Protein AF-A0A179SLY7-F1 (afdb_monomer_lite)

Radius of gyration: 24.87 Å; chains: 1; bounding box: 43×60×59 Å

pLDDT: mean 74.74, std 18.34, range [40.66, 96.56]

Sequence (126 aa):
MSDEPDDLSPIELPSGLLGEPARALPAFARLDGRIVVLIDAADYRVLLAARMQGTPAPRPRVRRAETRGLSTIERDGEVSDFLRERFRGRETIAALHTACVERFGRERAPSRGRIQVYRSRWMDHR

Secondary structure (DSSP, 8-state):
--PPP------PPP----SS---PPPEEEEETTEEEEE--HHHHHHHHHHHHTT--------------SPPHHHH-HHHHHHHHHHHTTT--HHHHHHHHHHHH-TTTSPPHHHHHHHHHHHHHT-

Organism: NCBI:txid427683

Structure (mmCIF, N/CA/C/O backbone):
data_AF-A0A179SLY7-F1
#
_entry.id   AF-A0A179SLY7-F1
#
loop_
_atom_site.group_PDB
_atom_site.id
_atom_site.type_symbol
_atom_site.label_atom_id
_atom_site.label_alt_id
_atom_site.label_comp_id
_atom_site.label_asym_id
_atom_site.label_entity_id
_atom_site.label_seq_id
_atom_site.pdbx_PDB_ins_code
_atom_site.Cartn_x
_atom_site.Cartn_y
_atom_site.Cartn_z
_atom_site.occupancy
_atom_site.B_iso_or_equiv
_atom_site.auth_seq_id
_atom_site.auth_comp_id
_atom_site.auth_asym_id
_atom_site.auth_atom_id
_atom_site.pdbx_PDB_model_num
ATOM 1 N N . MET A 1 1 ? 16.175 -43.846 -37.399 1.00 45.09 1 MET A N 1
ATOM 2 C CA . MET A 1 1 ? 16.356 -42.635 -36.578 1.00 45.09 1 MET A CA 1
ATOM 3 C C . MET A 1 1 ? 16.543 -41.510 -37.566 1.00 45.09 1 MET A C 1
ATOM 5 O O . MET A 1 1 ? 17.598 -41.444 -38.179 1.00 45.09 1 MET A O 1
ATOM 9 N N . SER A 1 2 ? 15.475 -40.766 -37.828 1.00 51.84 2 SER A N 1
ATOM 10 C CA . SER A 1 2 ? 15.493 -39.622 -38.733 1.00 51.84 2 SER A CA 1
ATOM 11 C C . SER A 1 2 ? 15.182 -38.401 -37.883 1.00 51.84 2 SER A C 1
ATOM 13 O O . SER A 1 2 ? 14.105 -38.337 -37.298 1.00 51.84 2 SER A O 1
ATOM 15 N N . ASP A 1 3 ? 16.169 -37.520 -37.760 1.00 52.25 3 ASP A N 1
ATOM 16 C CA . ASP A 1 3 ? 16.046 -36.173 -37.207 1.00 52.25 3 ASP A CA 1
ATOM 17 C C . ASP A 1 3 ? 15.163 -35.343 -38.152 1.00 52.25 3 ASP A C 1
ATOM 19 O O . ASP A 1 3 ? 15.500 -35.157 -39.324 1.00 52.25 3 ASP A O 1
ATOM 23 N N . GLU A 1 4 ? 14.012 -34.889 -37.655 1.00 61.00 4 GLU A N 1
ATOM 24 C CA . GLU A 1 4 ? 13.197 -33.851 -38.291 1.00 61.00 4 GLU A CA 1
ATOM 25 C C . GLU A 1 4 ? 13.766 -32.470 -37.919 1.00 61.00 4 GLU A C 1
ATOM 27 O O . GLU A 1 4 ? 14.124 -32.259 -36.759 1.00 61.00 4 GLU A O 1
ATOM 32 N N . PRO A 1 5 ? 13.870 -31.524 -38.868 1.00 58.00 5 PRO A N 1
ATOM 33 C CA . PRO A 1 5 ? 14.374 -30.189 -38.581 1.00 58.00 5 PRO A CA 1
ATOM 34 C C . PRO A 1 5 ? 13.360 -29.362 -37.779 1.00 58.00 5 PRO A C 1
ATOM 36 O O . PRO A 1 5 ? 12.183 -29.290 -38.124 1.00 58.00 5 PRO A O 1
ATOM 39 N N . ASP A 1 6 ? 13.874 -28.707 -36.737 1.00 53.56 6 ASP A N 1
ATOM 40 C CA . ASP A 1 6 ? 13.236 -27.659 -35.938 1.00 53.56 6 ASP A CA 1
ATOM 41 C C . ASP A 1 6 ? 12.601 -26.589 -36.847 1.00 53.56 6 ASP A C 1
ATOM 43 O O . ASP A 1 6 ? 13.286 -25.775 -37.476 1.00 53.56 6 ASP A O 1
ATOM 47 N N . ASP A 1 7 ? 11.274 -26.612 -36.940 1.00 52.56 7 ASP A N 1
ATOM 48 C CA . ASP A 1 7 ? 10.486 -25.637 -37.686 1.00 52.56 7 ASP A CA 1
ATOM 49 C C . ASP A 1 7 ? 10.347 -24.355 -36.849 1.00 52.56 7 ASP A C 1
ATOM 51 O O . ASP A 1 7 ? 9.445 -24.191 -36.025 1.00 52.56 7 ASP A O 1
ATOM 55 N N . LEU A 1 8 ? 11.300 -23.440 -37.030 1.00 50.78 8 LEU A N 1
ATOM 56 C CA . LEU A 1 8 ? 11.271 -22.086 -36.477 1.00 50.78 8 LEU A CA 1
ATOM 57 C C . LEU A 1 8 ? 10.380 -21.172 -37.329 1.00 50.78 8 LEU A C 1
ATOM 59 O O . LEU A 1 8 ? 10.841 -20.143 -37.830 1.00 50.78 8 LEU A O 1
ATOM 63 N N . SER A 1 9 ? 9.110 -21.521 -37.520 1.00 51.44 9 SER A N 1
ATOM 64 C CA . SER A 1 9 ? 8.186 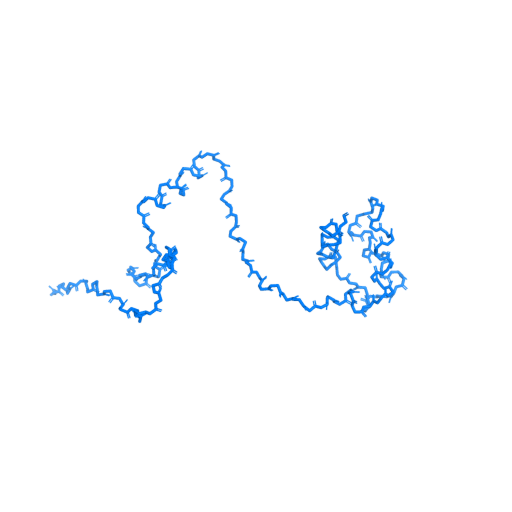-20.636 -38.231 1.00 51.44 9 SER A CA 1
ATOM 65 C C . SER A 1 9 ? 7.737 -19.479 -37.314 1.00 51.44 9 SER A C 1
ATOM 67 O O . SER A 1 9 ? 7.192 -19.711 -36.228 1.00 51.44 9 SER A O 1
ATOM 69 N N . PRO A 1 10 ? 7.947 -18.208 -37.709 1.00 50.16 10 PRO A N 1
ATOM 70 C CA . PRO A 1 10 ? 7.454 -17.051 -36.969 1.00 50.16 10 PRO A CA 1
ATOM 71 C C . PRO A 1 10 ? 5.920 -17.020 -36.955 1.00 50.16 10 PRO A C 1
ATOM 73 O O . PRO A 1 10 ? 5.277 -17.220 -37.982 1.00 50.16 10 PRO A O 1
ATOM 76 N N . ILE A 1 11 ? 5.319 -16.716 -35.805 1.00 51.41 11 ILE A N 1
ATOM 77 C CA . ILE A 1 11 ? 3.873 -16.479 -35.709 1.00 51.41 11 ILE A CA 1
ATOM 78 C C . ILE A 1 11 ? 3.583 -15.090 -36.294 1.00 51.41 11 ILE A C 1
ATOM 80 O O . ILE A 1 11 ? 3.972 -14.080 -35.704 1.00 51.41 11 ILE A O 1
ATOM 84 N N . GLU A 1 12 ? 2.900 -15.025 -37.439 1.00 45.62 12 GLU A N 1
ATOM 85 C CA . GLU A 1 12 ? 2.437 -13.757 -38.011 1.00 45.62 12 GLU A CA 1
ATOM 86 C C . GLU A 1 12 ? 1.335 -13.142 -37.133 1.00 45.62 12 GLU A C 1
ATOM 88 O O . GLU A 1 12 ? 0.256 -13.708 -36.947 1.00 45.62 12 GLU A O 1
ATOM 93 N N . LEU A 1 13 ? 1.615 -11.965 -36.571 1.00 54.47 13 LEU A N 1
ATOM 94 C CA . LEU A 1 13 ? 0.639 -11.144 -35.857 1.00 54.47 13 LEU A CA 1
ATOM 95 C C . LEU A 1 13 ? -0.007 -10.136 -36.824 1.00 54.47 13 LEU A C 1
ATOM 97 O O . LEU A 1 13 ? 0.667 -9.639 -37.731 1.00 54.47 13 LEU A O 1
ATOM 101 N N . PRO A 1 14 ? -1.296 -9.793 -36.637 1.00 42.34 14 PRO A N 1
ATOM 102 C CA . PRO A 1 14 ? -2.011 -8.885 -37.525 1.00 42.34 14 PRO A CA 1
ATOM 103 C C . PRO A 1 14 ? -1.329 -7.515 -37.577 1.00 42.34 14 PRO A C 1
ATOM 105 O O . PRO A 1 14 ? -1.191 -6.810 -36.576 1.00 42.34 14 PRO A O 1
ATOM 108 N N . SER A 1 15 ? -0.906 -7.158 -38.788 1.00 47.75 15 SER A N 1
ATOM 109 C CA . SER A 1 15 ? -0.228 -5.910 -39.120 1.00 47.75 15 SER A CA 1
ATOM 110 C C . SER A 1 15 ? -1.224 -4.759 -39.125 1.00 47.75 15 SER A C 1
ATOM 112 O O . SER A 1 15 ? -1.823 -4.427 -40.143 1.00 47.75 15 SER A O 1
ATOM 114 N N . GLY A 1 16 ? -1.420 -4.146 -37.968 1.00 46.19 16 GLY A N 1
ATOM 115 C CA . GLY A 1 16 ? -2.235 -2.950 -37.862 1.00 46.19 16 GLY A CA 1
ATOM 116 C C . GLY A 1 16 ? -1.867 -2.166 -36.623 1.00 46.19 16 GLY A C 1
ATOM 117 O O . GLY A 1 16 ? -2.411 -2.457 -35.567 1.00 46.19 16 GLY A O 1
ATOM 118 N N . LEU A 1 17 ? -0.940 -1.211 -36.776 1.00 41.44 17 LEU A N 1
ATOM 119 C CA . LEU A 1 17 ? -0.874 0.103 -36.106 1.00 41.44 17 LEU A CA 1
ATOM 120 C C . LEU A 1 17 ? 0.549 0.674 -36.242 1.00 41.44 17 LEU A C 1
ATOM 122 O O . LEU A 1 17 ? 1.387 0.561 -35.351 1.00 41.44 17 LEU A O 1
ATOM 126 N N . LEU A 1 18 ? 0.817 1.281 -37.401 1.00 46.88 18 LEU A N 1
ATOM 127 C CA . LEU A 1 18 ? 1.960 2.166 -37.614 1.00 46.88 18 LEU A CA 1
ATOM 128 C C . LEU A 1 18 ? 1.665 3.522 -36.955 1.00 46.88 18 LEU A C 1
ATOM 130 O O . LEU A 1 18 ? 0.710 4.195 -37.340 1.00 46.88 18 LEU A O 1
ATOM 134 N N . GLY A 1 19 ? 2.498 3.922 -35.995 1.00 40.66 19 GLY A N 1
ATOM 135 C CA . GLY A 1 19 ? 2.504 5.259 -35.399 1.00 40.66 19 GLY A CA 1
ATOM 136 C C . GLY A 1 19 ? 3.145 5.231 -34.013 1.00 40.66 19 GLY A C 1
ATOM 137 O O . GLY A 1 19 ? 2.556 4.659 -33.104 1.00 40.66 19 GLY A O 1
ATOM 138 N N . GLU A 1 20 ? 4.319 5.861 -33.877 1.00 45.22 20 GLU A N 1
ATOM 139 C CA . GLU A 1 20 ? 5.323 5.753 -32.792 1.00 45.22 20 GLU A CA 1
ATOM 140 C C . GLU A 1 20 ? 6.270 4.546 -32.960 1.00 45.22 20 GLU A C 1
ATOM 142 O O . GLU A 1 20 ? 5.841 3.522 -33.498 1.00 45.22 20 GLU A O 1
ATOM 147 N N . PRO A 1 21 ? 7.552 4.600 -32.514 1.00 44.44 21 PRO A N 1
ATOM 148 C CA . PRO A 1 21 ? 8.337 3.391 -32.301 1.00 44.44 21 PRO A CA 1
ATOM 149 C C . PRO A 1 21 ? 7.671 2.655 -31.143 1.00 44.44 21 PRO A C 1
ATOM 151 O O . PRO A 1 21 ? 8.074 2.761 -29.982 1.00 44.44 21 PRO A O 1
ATOM 154 N N . ALA A 1 22 ? 6.575 1.971 -31.463 1.00 45.59 22 ALA A N 1
ATOM 155 C CA . ALA A 1 22 ? 5.916 1.025 -30.609 1.00 45.59 22 ALA A CA 1
ATOM 156 C C . ALA A 1 22 ? 7.037 0.115 -30.139 1.00 45.59 22 ALA A C 1
ATOM 158 O O . ALA A 1 22 ? 7.600 -0.631 -30.939 1.00 45.59 22 ALA A O 1
ATOM 159 N N . ARG A 1 23 ? 7.436 0.264 -28.868 1.00 48.44 23 ARG A N 1
ATOM 160 C CA . ARG A 1 23 ? 8.285 -0.707 -28.187 1.00 48.44 23 ARG A CA 1
ATOM 161 C C . ARG A 1 23 ? 7.661 -2.042 -28.526 1.00 48.44 23 ARG A C 1
ATOM 163 O O . ARG A 1 23 ? 6.556 -2.312 -28.047 1.00 48.44 23 ARG A O 1
ATOM 170 N N . ALA A 1 24 ? 8.309 -2.776 -29.428 1.00 54.97 24 ALA A N 1
ATOM 171 C CA . ALA A 1 24 ? 7.797 -4.037 -29.906 1.00 54.97 24 ALA A CA 1
ATOM 172 C C . ALA A 1 24 ? 7.477 -4.828 -28.646 1.00 54.97 24 ALA A C 1
ATOM 174 O O . ALA A 1 24 ? 8.304 -4.905 -27.730 1.00 54.97 24 ALA A O 1
ATOM 175 N N . LEU A 1 25 ? 6.228 -5.282 -28.533 1.00 53.78 25 LEU A N 1
ATOM 176 C CA . LEU A 1 25 ? 5.860 -6.168 -27.441 1.00 53.78 25 LEU A CA 1
ATOM 177 C C . LEU A 1 25 ? 6.931 -7.264 -27.384 1.00 53.78 25 LEU A C 1
ATOM 179 O O . LEU A 1 25 ? 7.374 -7.697 -28.451 1.00 53.78 25 LEU A O 1
ATOM 183 N N . PRO A 1 26 ? 7.390 -7.673 -26.188 1.00 61.34 26 PRO A N 1
ATOM 184 C CA . PRO A 1 26 ? 8.395 -8.720 -26.095 1.00 61.34 26 PRO A CA 1
ATOM 185 C C . PRO A 1 26 ? 7.916 -9.908 -26.927 1.00 61.34 26 PRO A C 1
ATOM 187 O O . PRO A 1 26 ? 6.824 -10.426 -26.691 1.00 61.34 26 PRO A O 1
ATOM 190 N N . ALA A 1 27 ? 8.686 -10.276 -27.948 1.00 69.62 27 ALA A N 1
ATOM 191 C CA . ALA A 1 27 ? 8.335 -11.408 -28.782 1.00 69.62 27 ALA A CA 1
ATOM 192 C C . ALA A 1 27 ? 8.540 -12.669 -27.943 1.00 69.62 27 ALA A C 1
ATOM 194 O O . ALA A 1 27 ? 9.572 -12.839 -27.293 1.00 69.62 27 ALA A O 1
ATOM 195 N N . PHE A 1 28 ? 7.536 -13.537 -27.914 1.00 77.75 28 PHE A N 1
ATOM 196 C CA . PHE A 1 28 ? 7.611 -14.806 -27.203 1.00 77.75 28 PHE A CA 1
ATOM 197 C C . PHE A 1 28 ? 7.881 -15.917 -28.214 1.00 77.75 28 PHE A C 1
ATOM 199 O O . PHE A 1 28 ? 7.235 -15.967 -29.258 1.00 77.75 28 PHE A O 1
ATOM 206 N N . ALA A 1 29 ? 8.809 -16.814 -27.896 1.00 76.25 29 ALA A N 1
ATOM 207 C CA . ALA A 1 29 ? 9.115 -17.993 -28.701 1.00 76.25 29 ALA A CA 1
ATOM 208 C C . ALA A 1 29 ? 9.063 -19.260 -27.840 1.00 76.25 29 ALA A C 1
ATOM 210 O O . ALA A 1 29 ? 8.982 -19.191 -26.609 1.00 76.25 29 ALA A O 1
ATOM 211 N N . ARG A 1 30 ? 9.087 -20.428 -28.486 1.00 80.94 30 ARG A N 1
ATOM 212 C CA . ARG A 1 30 ? 9.236 -21.721 -27.813 1.00 80.94 30 ARG A CA 1
ATOM 213 C C . ARG A 1 30 ? 10.626 -22.277 -28.087 1.00 80.94 30 ARG A C 1
ATOM 215 O O . ARG A 1 30 ? 11.042 -22.316 -29.234 1.00 80.94 30 ARG A O 1
ATOM 222 N N . LEU A 1 31 ? 11.309 -22.707 -27.033 1.00 79.88 31 LEU A N 1
ATOM 223 C CA . LEU A 1 31 ? 12.588 -23.411 -27.101 1.00 79.88 31 LEU A CA 1
ATOM 224 C C . LEU A 1 31 ? 12.499 -24.611 -26.156 1.00 79.88 31 LEU A C 1
ATOM 226 O O . LEU A 1 31 ? 12.206 -24.421 -24.972 1.00 79.88 31 LEU A O 1
ATOM 230 N N . ASP A 1 32 ? 12.653 -25.830 -26.673 1.00 83.56 32 ASP A N 1
ATOM 231 C CA . ASP A 1 32 ? 12.485 -27.084 -25.915 1.00 83.56 32 ASP A CA 1
ATOM 232 C C . ASP A 1 32 ? 11.171 -27.145 -25.108 1.00 83.56 32 ASP A C 1
ATOM 234 O O . ASP A 1 32 ? 11.132 -27.514 -23.931 1.00 83.56 32 ASP A O 1
ATOM 238 N N . GLY A 1 33 ? 10.071 -26.681 -25.709 1.00 84.38 33 GLY A N 1
ATOM 239 C CA . GLY A 1 33 ? 8.755 -26.632 -25.059 1.00 84.38 33 GLY A CA 1
ATOM 240 C C . GLY A 1 33 ? 8.599 -25.564 -23.966 1.00 84.38 33 GLY A C 1
ATOM 241 O O . GLY A 1 33 ? 7.537 -25.476 -23.347 1.00 84.38 33 GLY A O 1
ATOM 242 N N . ARG A 1 34 ? 9.607 -24.716 -23.729 1.00 78.00 34 ARG A N 1
ATOM 243 C CA . ARG A 1 34 ? 9.545 -23.601 -22.771 1.00 78.00 34 ARG A CA 1
ATOM 244 C C . ARG A 1 34 ? 9.248 -22.292 -23.487 1.00 78.00 34 ARG A C 1
ATOM 246 O O . ARG A 1 34 ? 9.794 -22.026 -24.553 1.00 78.00 34 ARG A O 1
ATOM 253 N N . ILE A 1 35 ? 8.409 -21.456 -22.878 1.00 83.44 35 ILE A N 1
ATOM 254 C CA . ILE A 1 35 ? 8.164 -20.096 -23.368 1.00 83.44 35 ILE A CA 1
ATOM 255 C C . ILE A 1 35 ? 9.375 -19.239 -23.005 1.00 83.44 35 ILE A C 1
ATOM 257 O O . ILE A 1 35 ? 9.684 -19.058 -21.826 1.00 83.44 35 ILE A O 1
ATOM 261 N N . VAL A 1 36 ? 10.041 -18.711 -24.024 1.00 83.81 36 VAL A N 1
ATOM 262 C CA . VAL A 1 36 ? 11.162 -17.781 -23.896 1.00 83.81 36 VAL A CA 1
ATOM 263 C C . VAL A 1 36 ? 10.757 -16.406 -24.413 1.00 83.81 36 VAL A C 1
ATOM 265 O O . VAL A 1 36 ? 9.872 -16.281 -25.259 1.00 83.81 36 VAL A O 1
ATOM 268 N N . VAL A 1 37 ? 11.399 -15.365 -23.888 1.00 84.88 37 VAL A N 1
ATOM 269 C CA . VAL A 1 37 ? 11.253 -13.993 -24.381 1.00 84.88 37 VAL A CA 1
ATOM 270 C C . VAL A 1 37 ? 12.460 -13.674 -25.244 1.00 84.88 37 VAL A C 1
ATOM 272 O O . VAL A 1 37 ? 13.595 -13.790 -24.782 1.00 84.88 37 VAL A O 1
ATOM 275 N N . LEU A 1 38 ? 12.210 -13.263 -26.480 1.00 82.50 38 LEU A N 1
ATOM 276 C CA . LEU A 1 38 ? 13.225 -12.733 -27.370 1.00 82.50 38 LEU A CA 1
ATOM 277 C C . LEU A 1 38 ? 13.449 -11.264 -27.023 1.00 82.50 38 LEU A C 1
ATOM 279 O O . LEU A 1 38 ? 12.511 -10.469 -26.943 1.00 82.50 38 LEU A O 1
ATOM 283 N N . ILE A 1 39 ? 14.708 -10.924 -26.787 1.00 82.69 39 ILE A N 1
ATOM 284 C CA . ILE A 1 39 ? 15.149 -9.572 -26.462 1.00 82.69 39 ILE A CA 1
ATOM 285 C C . ILE A 1 39 ? 16.199 -9.200 -27.501 1.00 82.69 39 ILE A C 1
ATOM 287 O O . ILE A 1 39 ? 17.063 -10.020 -27.818 1.00 82.69 39 ILE A O 1
ATOM 291 N N . ASP A 1 40 ? 16.128 -7.977 -28.022 1.00 80.19 40 ASP A N 1
ATOM 292 C CA . ASP A 1 40 ? 17.155 -7.469 -28.924 1.00 80.19 40 ASP A CA 1
ATOM 293 C C . ASP A 1 40 ? 18.527 -7.429 -28.228 1.00 80.19 40 ASP A C 1
ATOM 295 O O . ASP A 1 40 ? 18.641 -7.197 -27.018 1.00 80.19 40 ASP A O 1
ATOM 299 N N . ALA A 1 41 ? 19.596 -7.644 -28.994 1.00 78.00 41 ALA A N 1
ATOM 300 C CA . ALA A 1 41 ? 20.947 -7.668 -28.449 1.00 78.00 41 ALA A CA 1
ATOM 301 C C . ALA A 1 41 ? 21.348 -6.329 -27.798 1.00 78.00 41 ALA A C 1
ATOM 303 O O . ALA A 1 41 ? 22.105 -6.333 -26.823 1.00 78.00 41 ALA A O 1
ATOM 304 N N . ALA A 1 42 ? 20.855 -5.190 -28.294 1.00 76.50 42 ALA A N 1
ATOM 305 C CA . ALA A 1 42 ? 21.086 -3.882 -27.689 1.00 76.50 42 ALA A CA 1
ATOM 306 C C . ALA A 1 42 ? 20.354 -3.745 -26.345 1.00 76.50 42 ALA A C 1
ATOM 308 O O . ALA A 1 42 ? 20.965 -3.328 -25.358 1.00 76.50 42 ALA A O 1
ATOM 309 N N . ASP A 1 43 ? 19.097 -4.182 -26.268 1.00 79.19 43 ASP A N 1
ATOM 310 C CA . ASP A 1 43 ? 18.320 -4.187 -25.022 1.00 79.19 43 ASP A CA 1
ATOM 311 C C . ASP A 1 43 ? 18.940 -5.122 -23.973 1.00 79.19 43 ASP A C 1
ATOM 313 O O . ASP A 1 43 ? 19.047 -4.775 -22.790 1.00 79.19 43 ASP A O 1
ATOM 317 N N . TYR A 1 44 ? 19.443 -6.283 -24.399 1.00 83.06 44 TYR A N 1
ATOM 318 C CA . TYR A 1 44 ? 20.164 -7.201 -23.520 1.00 83.06 44 TYR A CA 1
ATOM 319 C C . TYR A 1 44 ? 21.435 -6.567 -22.931 1.00 83.06 44 TYR A C 1
ATOM 321 O O . TYR A 1 44 ? 21.714 -6.733 -21.739 1.00 83.06 44 TYR A O 1
ATOM 329 N N . ARG A 1 45 ? 22.181 -5.770 -23.715 1.00 81.62 45 ARG A N 1
ATOM 330 C CA . ARG A 1 45 ? 23.351 -5.023 -23.209 1.00 81.62 45 ARG A CA 1
ATOM 331 C C . ARG A 1 45 ? 22.965 -3.998 -22.145 1.00 81.62 45 ARG A C 1
ATOM 333 O O . ARG A 1 45 ? 23.690 -3.865 -21.160 1.00 81.62 45 ARG A O 1
ATOM 340 N N . VAL A 1 46 ? 21.831 -3.311 -22.298 1.00 80.19 46 VAL A N 1
ATOM 341 C CA . VAL A 1 46 ? 21.322 -2.366 -21.285 1.00 80.19 46 VAL A CA 1
ATOM 342 C C . VAL A 1 46 ? 21.009 -3.093 -19.973 1.00 80.19 46 VAL A C 1
ATOM 344 O O . VAL A 1 46 ? 21.396 -2.625 -18.899 1.00 80.19 46 VAL A O 1
ATOM 347 N N . LEU A 1 47 ? 20.372 -4.266 -20.045 1.00 81.19 47 LEU A N 1
ATOM 348 C CA . LEU A 1 47 ? 20.073 -5.089 -18.867 1.00 81.19 47 LEU A CA 1
ATOM 349 C C . LEU A 1 47 ? 21.344 -5.602 -18.175 1.00 81.19 47 LEU A C 1
ATOM 351 O O . LEU A 1 47 ? 21.432 -5.568 -16.943 1.00 81.19 47 LEU A O 1
ATOM 355 N N . LEU A 1 48 ? 22.339 -6.042 -18.950 1.00 83.19 48 LEU A N 1
ATOM 356 C CA . LEU A 1 48 ? 23.644 -6.452 -18.427 1.00 83.19 48 LEU A CA 1
ATOM 357 C C . LEU A 1 48 ? 24.370 -5.294 -17.735 1.00 83.19 48 LEU A C 1
ATOM 359 O O . LEU A 1 48 ? 24.858 -5.467 -16.618 1.00 83.19 48 LEU A O 1
ATOM 363 N N . ALA A 1 49 ? 24.392 -4.110 -18.352 1.00 79.25 49 ALA A N 1
ATOM 364 C CA . ALA A 1 49 ? 25.017 -2.923 -17.774 1.00 79.25 49 ALA A CA 1
ATOM 365 C C . ALA A 1 49 ? 24.356 -2.520 -16.445 1.00 79.25 49 ALA A C 1
ATOM 367 O O . ALA A 1 49 ? 25.057 -2.295 -15.457 1.00 79.25 49 ALA A O 1
ATOM 368 N N . ALA A 1 50 ? 23.019 -2.517 -16.381 1.00 73.06 50 ALA A N 1
ATOM 369 C CA . ALA A 1 50 ? 22.277 -2.231 -15.151 1.00 73.06 50 ALA A CA 1
ATOM 370 C C . ALA A 1 50 ? 22.597 -3.236 -14.029 1.00 73.06 50 ALA A C 1
ATOM 372 O O . ALA A 1 50 ? 22.779 -2.850 -12.873 1.00 73.06 50 ALA A O 1
ATOM 373 N N . ARG A 1 51 ? 22.725 -4.526 -14.373 1.00 79.69 51 ARG A N 1
ATOM 374 C CA . ARG A 1 51 ? 23.104 -5.579 -13.421 1.00 79.69 51 ARG A CA 1
ATOM 375 C C . ARG A 1 51 ? 24.530 -5.400 -12.901 1.00 79.69 51 ARG A C 1
ATOM 377 O O . ARG A 1 51 ? 24.760 -5.569 -11.706 1.00 79.69 51 ARG A O 1
ATOM 384 N N . MET A 1 52 ? 25.476 -5.072 -13.779 1.00 78.88 52 MET A N 1
ATOM 385 C CA . MET A 1 52 ? 26.882 -4.883 -13.409 1.00 78.88 52 MET A CA 1
ATOM 386 C C . MET A 1 52 ? 27.106 -3.651 -12.528 1.00 78.88 52 MET A C 1
ATOM 388 O O . MET A 1 52 ? 27.972 -3.674 -11.662 1.00 78.88 52 MET A O 1
ATOM 392 N N . GLN A 1 53 ? 26.307 -2.598 -12.702 1.00 74.44 53 GLN A N 1
ATOM 393 C CA . GLN A 1 53 ? 26.402 -1.367 -11.908 1.00 74.44 53 GLN A CA 1
ATOM 394 C C . GLN A 1 53 ? 25.767 -1.491 -10.511 1.00 74.44 53 GLN A C 1
ATOM 396 O O . GLN A 1 53 ? 25.653 -0.498 -9.794 1.00 74.44 53 GLN A O 1
ATOM 401 N N . GLY A 1 54 ? 25.312 -2.689 -10.115 1.00 62.28 54 GLY A N 1
ATOM 402 C CA . GLY A 1 54 ? 24.651 -2.916 -8.827 1.00 62.28 54 GLY A CA 1
ATOM 403 C C . GLY A 1 54 ? 23.353 -2.123 -8.670 1.00 62.28 54 GLY A C 1
ATOM 404 O O . GLY A 1 54 ? 22.814 -2.022 -7.568 1.00 62.28 54 GLY A O 1
ATOM 405 N N . THR A 1 55 ? 22.840 -1.548 -9.759 1.00 54.53 55 THR A N 1
ATOM 406 C CA . THR A 1 55 ? 21.581 -0.826 -9.735 1.00 54.53 55 THR A CA 1
ATOM 407 C C . THR A 1 55 ? 20.491 -1.885 -9.621 1.00 54.53 55 THR A C 1
ATOM 409 O O . THR A 1 55 ? 20.389 -2.740 -10.506 1.00 54.53 55 THR A O 1
ATOM 412 N N . PRO A 1 56 ? 19.694 -1.912 -8.537 1.00 55.22 56 PRO A N 1
ATOM 413 C CA . PRO A 1 56 ? 18.589 -2.849 -8.459 1.00 55.22 56 PRO A CA 1
ATOM 414 C C . PRO A 1 56 ? 17.721 -2.602 -9.688 1.00 55.22 56 PRO A C 1
ATOM 416 O O . PRO A 1 56 ? 17.267 -1.475 -9.897 1.00 55.22 56 PRO A O 1
ATOM 419 N N . ALA A 1 57 ? 17.555 -3.638 -10.519 1.00 57.69 57 ALA A N 1
ATOM 420 C CA . ALA A 1 57 ? 16.733 -3.562 -11.717 1.00 57.69 57 ALA A CA 1
ATOM 421 C C . ALA A 1 57 ? 15.430 -2.836 -11.351 1.00 57.69 57 ALA A C 1
ATOM 423 O O . ALA A 1 57 ? 14.839 -3.188 -10.318 1.00 57.69 57 ALA A O 1
ATOM 424 N N . PRO A 1 58 ? 15.001 -1.810 -12.112 1.00 54.34 58 PRO A N 1
ATOM 425 C CA . PRO A 1 58 ? 13.757 -1.127 -11.820 1.00 54.34 58 PRO A CA 1
ATOM 426 C C . PRO A 1 58 ? 12.684 -2.203 -11.805 1.00 54.34 58 PRO A C 1
ATOM 428 O O . PRO A 1 58 ? 12.380 -2.799 -12.839 1.00 54.34 58 PRO A O 1
ATOM 431 N N . ARG A 1 59 ? 12.180 -2.528 -10.605 1.00 56.19 59 ARG A N 1
ATOM 432 C CA . ARG A 1 59 ? 11.119 -3.520 -10.454 1.00 56.19 59 ARG A CA 1
ATOM 433 C C . ARG A 1 59 ? 10.044 -3.086 -11.435 1.00 56.19 59 ARG A C 1
ATOM 435 O O . ARG A 1 59 ? 9.651 -1.916 -11.341 1.00 56.19 59 ARG A O 1
ATOM 442 N N . PRO A 1 60 ? 9.609 -3.946 -12.374 1.00 49.34 60 PRO A N 1
ATOM 443 C CA . PRO A 1 60 ? 8.526 -3.583 -13.259 1.00 49.34 60 PRO A CA 1
ATOM 444 C C . PRO A 1 60 ? 7.398 -3.144 -12.339 1.00 49.34 60 PRO A C 1
ATOM 446 O O . PRO A 1 60 ? 6.877 -3.934 -11.546 1.00 49.34 60 P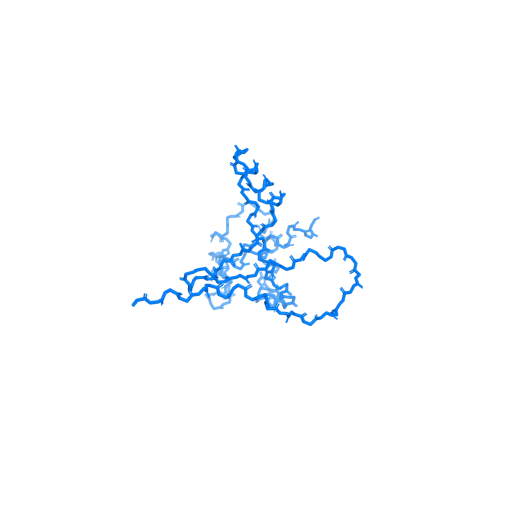RO A O 1
ATOM 449 N N . ARG A 1 61 ? 7.103 -1.839 -12.353 1.00 54.84 61 ARG A N 1
ATOM 450 C CA . ARG A 1 61 ? 5.893 -1.323 -11.745 1.00 54.84 61 ARG A CA 1
ATOM 451 C C . ARG A 1 61 ? 4.827 -1.972 -12.593 1.00 54.84 61 ARG A C 1
ATOM 453 O O . ARG A 1 61 ? 4.506 -1.468 -13.664 1.00 54.84 61 ARG A O 1
ATOM 460 N N . VAL A 1 62 ? 4.342 -3.131 -12.152 1.00 51.38 62 VAL A N 1
ATOM 461 C CA . VAL A 1 62 ? 3.053 -3.633 -12.582 1.00 51.38 62 VAL A CA 1
ATOM 462 C C . VAL A 1 62 ? 2.148 -2.457 -12.273 1.00 51.38 62 VAL A C 1
ATOM 464 O O . VAL A 1 62 ? 1.863 -2.178 -11.106 1.00 51.38 62 VAL A O 1
ATOM 467 N N . ARG A 1 63 ? 1.824 -1.672 -13.306 1.00 51.00 63 ARG A N 1
ATOM 468 C CA . ARG A 1 63 ? 0.762 -0.684 -13.262 1.00 51.00 63 ARG A CA 1
ATOM 469 C C . ARG A 1 63 ? -0.474 -1.533 -13.030 1.00 51.00 63 ARG A C 1
ATOM 471 O O . ARG A 1 63 ? -1.145 -1.942 -13.968 1.00 51.00 63 ARG A O 1
ATOM 478 N N . ARG A 1 64 ? -0.715 -1.896 -11.766 1.00 49.06 64 ARG A N 1
ATOM 479 C CA . ARG A 1 64 ? -2.034 -2.302 -11.319 1.00 49.06 64 ARG A CA 1
ATOM 480 C C . ARG A 1 64 ? -2.886 -1.134 -11.742 1.00 49.06 64 ARG A C 1
ATOM 482 O O . ARG A 1 64 ? -2.663 -0.030 -11.243 1.00 49.06 64 ARG A O 1
ATOM 489 N N . ALA A 1 65 ? -3.721 -1.394 -12.745 1.00 44.94 65 ALA A N 1
ATOM 490 C CA . ALA A 1 65 ? -4.695 -0.463 -13.263 1.00 44.94 65 ALA A CA 1
ATOM 491 C C . ALA A 1 65 ? -5.214 0.334 -12.077 1.00 44.94 65 ALA A C 1
ATOM 493 O O . ALA A 1 65 ? -5.658 -0.267 -11.093 1.00 44.94 65 ALA A O 1
ATOM 494 N N . GLU A 1 66 ? -5.011 1.650 -12.131 1.00 48.41 66 GLU A N 1
ATOM 495 C CA . GLU A 1 66 ? -5.519 2.584 -11.147 1.00 48.41 66 GLU A CA 1
ATOM 496 C C . GLU A 1 66 ? -7.004 2.296 -11.012 1.00 48.41 66 GLU A C 1
ATOM 498 O O . GLU A 1 66 ? -7.827 2.751 -11.802 1.00 48.41 66 GLU A O 1
ATOM 503 N N . THR A 1 67 ? -7.366 1.474 -10.035 1.00 47.69 67 THR A N 1
ATOM 504 C CA . THR A 1 67 ? -8.757 1.303 -9.688 1.00 47.69 67 THR A CA 1
ATOM 505 C C . THR A 1 67 ? -9.054 2.581 -8.930 1.00 47.69 67 THR A C 1
ATOM 507 O O . THR A 1 67 ? -8.877 2.655 -7.714 1.00 47.69 67 THR A O 1
ATOM 510 N N . ARG A 1 68 ? -9.422 3.628 -9.679 1.00 47.84 68 ARG A N 1
ATOM 511 C CA . ARG A 1 68 ? -10.037 4.871 -9.198 1.00 47.84 68 ARG A CA 1
ATOM 512 C C . ARG A 1 68 ? -11.438 4.571 -8.650 1.00 47.84 68 ARG A C 1
ATOM 514 O O . ARG A 1 68 ? -12.417 5.218 -8.987 1.00 47.84 68 ARG A O 1
ATOM 521 N N . GLY A 1 69 ? -11.539 3.532 -7.830 1.00 56.78 69 GLY A N 1
ATOM 522 C CA . GLY A 1 69 ? -12.632 3.342 -6.904 1.00 56.78 69 GLY A CA 1
ATOM 523 C C . GLY A 1 69 ? -12.170 3.909 -5.575 1.00 56.78 69 GLY A C 1
ATOM 524 O O . GLY A 1 69 ? -11.087 3.554 -5.106 1.00 56.78 69 GLY A O 1
ATOM 525 N N . LEU A 1 70 ? -12.987 4.783 -4.986 1.00 59.50 70 LEU A N 1
ATOM 526 C CA . LEU A 1 70 ? -12.813 5.239 -3.610 1.00 59.50 70 LEU A CA 1
ATOM 527 C C . LEU A 1 70 ? -12.544 4.011 -2.733 1.00 59.50 70 LEU A C 1
ATOM 529 O O . LEU A 1 70 ? -13.346 3.066 -2.706 1.00 59.50 70 LEU A O 1
ATOM 533 N N . SER A 1 71 ? -11.381 3.998 -2.086 1.00 70.75 71 SER A N 1
ATOM 534 C CA . SER A 1 71 ? -10.998 2.967 -1.132 1.00 70.75 71 SER A CA 1
ATOM 535 C C . SER A 1 71 ? -12.040 2.895 -0.017 1.00 70.75 71 SER A C 1
ATOM 537 O O . SER A 1 71 ? -12.748 3.861 0.253 1.00 70.75 71 SER A O 1
ATOM 539 N N . THR A 1 72 ? -12.144 1.755 0.666 1.00 77.25 72 THR A N 1
ATOM 540 C CA . THR A 1 72 ? -13.075 1.593 1.797 1.00 77.25 72 THR A CA 1
ATOM 541 C C . THR A 1 72 ? -12.908 2.695 2.855 1.00 77.25 72 THR A C 1
ATOM 543 O O . THR A 1 72 ? -13.882 3.061 3.492 1.00 77.25 72 THR A O 1
ATOM 546 N N . ILE A 1 73 ? -11.700 3.262 2.984 1.00 86.00 73 ILE A N 1
ATOM 547 C CA . ILE A 1 73 ? -11.411 4.404 3.861 1.00 86.00 73 ILE A CA 1
ATOM 548 C C . ILE A 1 73 ? -12.080 5.684 3.347 1.00 86.00 73 ILE A C 1
ATOM 550 O O . ILE A 1 73 ? -12.667 6.410 4.128 1.00 86.00 73 ILE A O 1
ATOM 554 N N . GLU A 1 74 ? -12.029 5.961 2.045 1.00 85.56 74 GLU A N 1
ATOM 555 C CA . GLU A 1 74 ? -12.620 7.173 1.452 1.00 85.56 74 GLU A CA 1
ATOM 556 C C . GLU A 1 74 ? -14.154 7.129 1.402 1.00 85.56 74 GLU A C 1
ATOM 558 O O . GLU A 1 74 ? -14.791 8.170 1.277 1.00 85.56 74 GLU A O 1
ATOM 563 N N . ARG A 1 75 ? -14.752 5.936 1.503 1.00 86.19 75 ARG A N 1
ATOM 564 C CA . ARG A 1 75 ? -16.209 5.774 1.646 1.00 86.19 75 ARG A CA 1
ATOM 565 C C . ARG A 1 75 ? -16.697 6.039 3.070 1.00 86.19 75 ARG A C 1
ATOM 567 O O . ARG A 1 75 ? -17.862 6.373 3.242 1.00 86.19 75 ARG A O 1
ATOM 574 N N . ASP A 1 76 ? -15.829 5.878 4.067 1.00 90.69 76 ASP A N 1
ATOM 575 C CA . ASP A 1 76 ? -16.131 6.151 5.471 1.00 90.69 76 ASP A CA 1
ATOM 576 C C . ASP A 1 76 ? -15.504 7.495 5.868 1.00 90.69 76 ASP A C 1
ATOM 578 O O . ASP A 1 76 ? -14.327 7.578 6.233 1.00 90.69 76 ASP A O 1
ATOM 582 N N . GLY A 1 77 ? -16.297 8.565 5.757 1.00 91.94 77 GLY A N 1
ATOM 583 C CA . GLY A 1 77 ? -15.842 9.930 6.030 1.00 91.94 77 GLY A CA 1
ATOM 584 C C . GLY A 1 77 ? -15.235 10.092 7.426 1.00 91.94 77 GLY A C 1
ATOM 585 O O . GLY A 1 77 ? -14.184 10.712 7.564 1.00 91.94 77 GLY A O 1
ATOM 586 N N . GLU A 1 78 ? -15.816 9.446 8.442 1.00 94.19 78 GLU A N 1
ATOM 587 C CA . GLU A 1 78 ? -15.334 9.534 9.825 1.00 94.19 78 GLU A CA 1
ATOM 588 C C . GLU A 1 78 ? -13.949 8.900 9.991 1.00 94.19 78 GLU A C 1
ATOM 590 O O . GLU A 1 78 ? -13.058 9.483 10.617 1.00 94.19 78 GLU A O 1
ATOM 595 N N . VAL A 1 79 ? -13.750 7.708 9.419 1.00 93.75 79 VAL A N 1
ATOM 596 C CA . VAL A 1 79 ? -12.454 7.014 9.454 1.00 93.75 79 VAL A CA 1
ATOM 597 C C . VAL A 1 79 ? -11.415 7.786 8.642 1.00 93.75 79 VAL A C 1
ATOM 599 O O . VAL A 1 79 ? -10.267 7.926 9.077 1.00 93.75 79 VAL A O 1
ATOM 602 N N . SER A 1 80 ? -11.806 8.307 7.47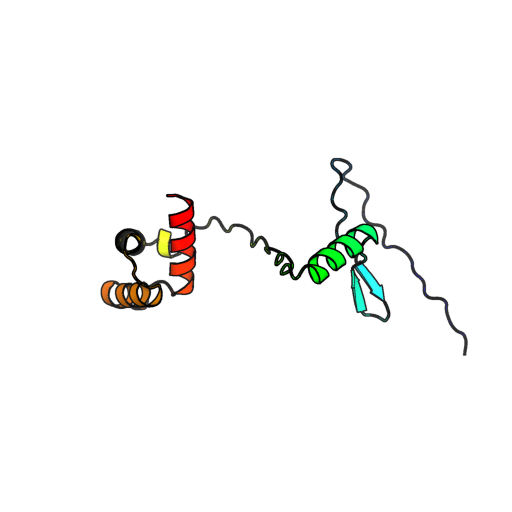7 1.00 94.00 80 SER A N 1
ATOM 603 C CA . SER A 1 80 ? -10.947 9.128 6.626 1.00 94.00 80 SER A CA 1
ATOM 604 C C . SER A 1 80 ? -10.453 10.379 7.356 1.00 94.00 80 SER A C 1
ATOM 606 O O . SER A 1 80 ? -9.244 10.625 7.385 1.00 94.00 80 SER A O 1
ATOM 608 N N . ASP A 1 81 ? -11.355 11.152 7.958 1.00 94.44 81 ASP A N 1
ATOM 609 C CA . ASP A 1 81 ? -11.009 12.406 8.632 1.00 94.44 81 ASP A CA 1
ATOM 610 C C . ASP A 1 81 ? -10.179 12.157 9.893 1.00 94.44 81 ASP A C 1
ATOM 612 O O . ASP A 1 81 ? -9.182 12.844 10.131 1.00 94.44 81 ASP A O 1
ATOM 616 N N . PHE A 1 82 ? -10.501 11.098 10.640 1.00 94.69 82 PHE A N 1
ATOM 617 C CA . PHE A 1 82 ? -9.691 10.664 11.774 1.00 94.69 82 PHE A CA 1
ATOM 618 C C . PHE A 1 82 ? -8.246 10.340 11.372 1.00 94.69 82 PHE A C 1
ATOM 620 O O . PHE A 1 82 ? -7.298 10.787 12.025 1.00 94.69 82 PHE A O 1
ATOM 627 N N . LEU A 1 83 ? -8.065 9.584 10.286 1.00 94.25 83 LEU A N 1
ATOM 628 C CA . LEU A 1 83 ? -6.737 9.244 9.780 1.00 94.25 83 LEU A CA 1
ATOM 629 C C . LEU A 1 83 ? -5.986 10.483 9.278 1.00 94.25 83 LEU A C 1
ATOM 631 O O . LEU A 1 83 ? -4.795 10.607 9.557 1.00 94.25 83 LEU A O 1
ATOM 635 N N . ARG A 1 84 ? -6.660 11.419 8.596 1.00 92.06 84 ARG A N 1
ATOM 636 C CA . ARG A 1 84 ? -6.047 12.669 8.105 1.00 92.06 84 ARG A CA 1
ATOM 637 C C . ARG A 1 84 ? -5.508 13.542 9.233 1.00 92.06 84 ARG A C 1
ATOM 639 O O . ARG A 1 84 ? -4.402 14.066 9.105 1.00 92.06 84 ARG A O 1
ATOM 646 N N . GLU A 1 85 ? -6.246 13.668 10.334 1.00 93.31 85 GLU A N 1
ATOM 647 C CA . GLU A 1 85 ? -5.773 14.422 11.500 1.00 93.31 85 GLU A CA 1
ATOM 648 C C . GLU A 1 85 ? -4.520 13.765 12.098 1.00 93.31 85 GLU A C 1
ATOM 650 O O . GLU A 1 85 ? -3.499 14.414 12.325 1.00 93.31 85 GLU A O 1
ATOM 655 N N . ARG A 1 86 ? -4.551 12.438 12.257 1.00 92.88 86 ARG A N 1
ATOM 656 C CA . ARG A 1 86 ? -3.450 11.668 12.853 1.00 92.88 86 ARG A CA 1
ATOM 657 C C . ARG A 1 86 ? -2.213 11.560 11.958 1.00 92.88 86 ARG A C 1
ATOM 659 O O . ARG A 1 86 ? -1.096 11.476 12.469 1.00 92.88 86 ARG A O 1
ATOM 666 N N . PHE A 1 87 ? -2.366 11.617 10.633 1.00 91.50 87 PHE A N 1
ATOM 667 C CA . PHE A 1 87 ? -1.239 11.611 9.692 1.00 91.50 87 PHE A CA 1
ATOM 668 C C . PHE A 1 87 ? -0.314 12.823 9.827 1.00 91.50 87 PHE A C 1
ATOM 670 O O . PHE A 1 87 ? 0.840 12.739 9.404 1.00 91.50 87 PHE A O 1
ATOM 677 N N . ARG A 1 88 ? -0.778 13.923 10.437 1.00 87.69 88 ARG A N 1
ATOM 678 C CA . ARG A 1 88 ? 0.070 15.078 10.773 1.00 87.69 88 ARG A CA 1
ATOM 679 C C . ARG A 1 88 ? 1.129 14.741 11.829 1.00 87.69 88 ARG A C 1
ATOM 681 O O . A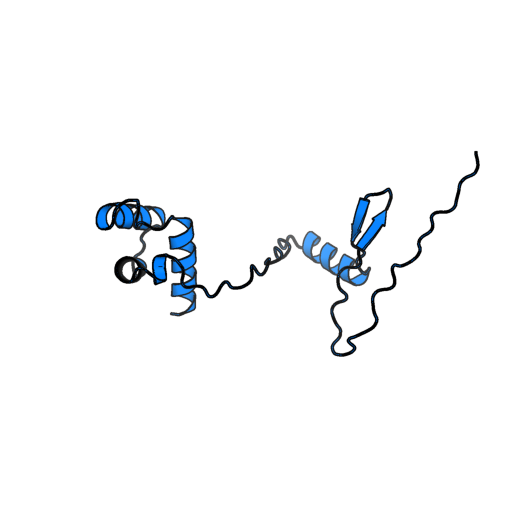RG A 1 88 ? 2.152 15.419 11.899 1.00 87.69 88 ARG A O 1
ATOM 688 N N . GLY A 1 89 ? 0.899 13.703 12.632 1.00 88.06 89 GLY A N 1
ATOM 689 C CA . GLY A 1 89 ? 1.836 13.213 13.636 1.00 88.06 89 GLY A CA 1
ATOM 690 C C . GLY A 1 89 ? 2.857 12.204 13.099 1.00 88.06 89 GLY A C 1
ATOM 691 O O . GLY A 1 89 ? 2.828 11.762 11.948 1.00 88.06 89 GLY A O 1
ATOM 692 N N . ARG A 1 90 ? 3.764 11.775 13.984 1.00 86.94 90 ARG A N 1
ATOM 693 C CA . ARG A 1 90 ? 4.758 10.715 13.716 1.00 86.94 90 ARG A CA 1
ATOM 694 C C . ARG A 1 90 ? 4.272 9.324 14.140 1.00 86.94 90 ARG A C 1
ATOM 696 O O . ARG A 1 90 ? 5.078 8.457 14.462 1.00 86.94 90 ARG A O 1
ATOM 703 N N . GLU A 1 91 ? 2.959 9.099 14.147 1.00 91.38 91 GLU A N 1
ATOM 704 C CA . GLU A 1 91 ? 2.405 7.793 14.502 1.00 91.38 91 GLU A CA 1
ATOM 705 C C . GLU A 1 91 ? 2.761 6.730 13.449 1.00 91.38 91 GLU A C 1
ATOM 707 O O . GLU A 1 91 ? 2.796 6.972 12.231 1.00 91.38 91 GLU A O 1
ATOM 712 N N . THR A 1 92 ? 3.037 5.522 13.939 1.00 94.56 92 THR A N 1
ATOM 713 C CA . THR A 1 92 ? 3.291 4.356 13.093 1.00 94.56 92 THR A CA 1
ATOM 714 C C . THR A 1 92 ? 1.981 3.821 12.516 1.00 94.56 92 THR A C 1
ATOM 716 O O . THR A 1 92 ? 0.908 3.991 13.091 1.00 94.56 92 THR A O 1
ATOM 719 N N . ILE A 1 93 ? 2.055 3.104 11.391 1.00 94.31 93 ILE A N 1
ATOM 720 C CA . ILE A 1 93 ? 0.877 2.459 10.780 1.00 94.31 93 ILE A CA 1
ATOM 721 C C . ILE A 1 93 ? 0.198 1.476 11.750 1.00 94.31 93 ILE A C 1
ATOM 723 O O . ILE A 1 93 ? -1.023 1.334 11.740 1.00 94.31 93 ILE A O 1
ATOM 727 N N . ALA A 1 94 ? 0.978 0.811 12.608 1.00 94.50 94 ALA A N 1
ATOM 728 C CA . ALA A 1 94 ? 0.443 -0.088 13.623 1.00 94.50 94 ALA A CA 1
ATOM 729 C C . ALA A 1 94 ? -0.362 0.667 14.690 1.00 94.50 94 ALA A C 1
ATOM 731 O O . ALA A 1 94 ? -1.465 0.231 15.009 1.00 94.50 94 ALA A O 1
ATOM 732 N N . ALA A 1 95 ? 0.153 1.800 15.180 1.00 94.56 95 ALA A N 1
ATOM 733 C CA . ALA A 1 95 ? -0.546 2.644 16.147 1.00 94.56 95 ALA A CA 1
ATOM 734 C C . ALA A 1 95 ? -1.854 3.203 15.570 1.00 94.56 95 ALA A C 1
ATOM 736 O O . ALA A 1 95 ? -2.895 3.119 16.215 1.00 94.56 95 ALA A O 1
ATOM 737 N N . LEU A 1 96 ? -1.825 3.666 14.317 1.00 95.06 96 LEU A N 1
ATOM 738 C CA . LEU A 1 96 ? -3.012 4.160 13.612 1.00 95.06 96 LEU A CA 1
ATOM 739 C C . LEU A 1 96 ? -4.090 3.081 13.475 1.00 95.06 96 LEU A C 1
ATOM 741 O O . LEU A 1 96 ? -5.263 3.340 13.717 1.00 95.06 96 LEU A O 1
ATOM 745 N N . HIS A 1 97 ? -3.693 1.852 13.133 1.00 95.56 97 HIS A N 1
ATOM 746 C CA . HIS A 1 97 ? -4.621 0.727 13.074 1.00 95.56 97 HIS A CA 1
ATOM 747 C C . HIS A 1 97 ? -5.245 0.428 14.440 1.00 95.56 97 HIS A C 1
ATOM 749 O O . HIS A 1 97 ? -6.455 0.241 14.525 1.00 95.56 97 HIS A O 1
ATOM 755 N N . THR A 1 98 ? -4.436 0.373 15.502 1.00 96.56 98 THR A N 1
ATOM 756 C CA . THR A 1 98 ? -4.938 0.165 16.867 1.00 96.56 98 THR A CA 1
ATOM 757 C C . THR A 1 98 ? -5.939 1.254 17.246 1.00 96.56 98 THR A C 1
ATOM 759 O O . THR A 1 98 ? -7.048 0.929 17.653 1.00 96.56 98 THR A O 1
ATOM 762 N N . ALA A 1 99 ? -5.614 2.520 16.983 1.00 95.25 99 ALA A N 1
ATOM 763 C CA . ALA A 1 99 ? -6.503 3.643 17.259 1.00 95.25 99 ALA A CA 1
ATOM 764 C C . ALA A 1 99 ? -7.815 3.579 16.450 1.00 95.25 99 ALA A C 1
ATOM 766 O O . ALA A 1 99 ? -8.881 3.912 16.965 1.00 95.25 99 ALA A O 1
ATOM 767 N N . CYS A 1 100 ? -7.771 3.114 15.195 1.00 95.50 100 CYS A N 1
ATOM 768 C CA . CYS A 1 100 ? -8.981 2.873 14.405 1.00 95.50 100 CYS A CA 1
ATOM 769 C C . CYS A 1 100 ? -9.844 1.750 14.993 1.00 95.50 100 CYS A C 1
ATOM 771 O O . CYS A 1 100 ? -11.064 1.887 15.036 1.00 95.50 100 CYS A O 1
ATOM 773 N N . VAL A 1 101 ? -9.232 0.654 15.451 1.00 96.12 101 VAL A N 1
ATOM 774 C CA . VAL A 1 101 ? -9.958 -0.454 16.092 1.00 96.12 101 VAL A CA 1
ATOM 775 C C . VAL A 1 101 ? -10.595 -0.006 17.405 1.00 96.12 101 VAL A C 1
ATOM 777 O O . VAL A 1 101 ? -11.748 -0.345 17.649 1.00 96.12 101 VAL A O 1
ATOM 780 N N . GLU A 1 102 ? -9.878 0.765 18.222 1.00 96.31 102 GLU A N 1
ATOM 781 C CA . GLU A 1 102 ? -10.383 1.291 19.497 1.00 96.31 102 GLU A CA 1
ATOM 782 C C . GLU A 1 102 ? -11.564 2.245 19.300 1.00 96.31 102 GLU A C 1
ATOM 784 O O . GLU A 1 102 ? -12.527 2.194 20.060 1.00 96.31 102 GLU A O 1
ATOM 789 N N . ARG A 1 103 ? -11.517 3.096 18.269 1.00 95.94 103 ARG A N 1
ATOM 790 C CA . ARG A 1 103 ? -12.542 4.121 18.038 1.00 95.94 103 ARG A CA 1
ATOM 791 C C . ARG A 1 103 ? -13.757 3.626 17.252 1.00 95.94 103 ARG A C 1
ATOM 793 O O . ARG A 1 103 ? -14.870 4.046 17.547 1.00 95.94 103 ARG A O 1
ATOM 800 N N . PHE A 1 104 ? -13.552 2.786 16.237 1.00 94.44 104 PHE A N 1
ATOM 801 C CA . PHE A 1 104 ? -14.599 2.408 15.274 1.00 94.44 104 PHE A CA 1
ATOM 802 C C . PHE A 1 104 ? -14.944 0.912 15.292 1.00 94.44 104 PHE A C 1
ATOM 804 O O . PHE A 1 104 ? -15.890 0.493 14.627 1.00 94.44 104 PHE A O 1
ATOM 811 N N . GLY A 1 105 ? -14.193 0.098 16.038 1.00 93.94 105 GLY A N 1
ATOM 812 C CA . GLY A 1 105 ? -14.342 -1.355 16.059 1.00 93.94 105 GLY A CA 1
ATOM 813 C C . GLY A 1 105 ? -13.623 -2.058 14.902 1.00 93.94 105 GLY A C 1
ATOM 814 O O . GLY A 1 105 ? -13.258 -1.460 13.889 1.00 93.94 105 GLY A O 1
ATOM 815 N N . ARG A 1 106 ? -13.406 -3.372 15.049 1.00 91.62 106 ARG A N 1
ATOM 816 C CA . ARG A 1 106 ? -12.652 -4.187 14.072 1.00 91.62 106 ARG A CA 1
ATOM 817 C C . ARG A 1 106 ? -13.305 -4.255 12.692 1.00 91.62 106 ARG A C 1
ATOM 819 O O . ARG A 1 106 ? -12.589 -4.404 11.711 1.00 91.62 106 ARG A O 1
ATOM 826 N N . GLU A 1 107 ? -14.629 -4.155 12.620 1.00 90.38 107 GLU A N 1
ATOM 827 C CA . GLU A 1 107 ? -15.369 -4.270 11.358 1.00 90.38 107 GLU A CA 1
ATOM 828 C C . GLU A 1 107 ? -15.209 -3.034 10.468 1.00 90.38 107 GLU A C 1
ATOM 830 O O . GLU A 1 107 ? -15.122 -3.155 9.247 1.00 90.38 107 GLU A O 1
ATOM 835 N N . ARG A 1 108 ? -15.110 -1.847 11.082 1.00 90.00 108 ARG A N 1
ATOM 836 C CA . ARG A 1 108 ? -14.895 -0.577 10.373 1.00 90.00 108 ARG A CA 1
ATOM 837 C C . ARG A 1 108 ? -13.418 -0.213 10.237 1.00 90.00 108 ARG A C 1
ATOM 839 O O . ARG A 1 108 ? -13.057 0.568 9.358 1.00 90.00 108 ARG A O 1
ATOM 846 N N . ALA A 1 109 ? -12.547 -0.768 11.081 1.00 92.38 109 ALA A N 1
ATOM 847 C CA . ALA A 1 109 ? -11.127 -0.458 11.050 1.00 92.38 109 ALA A CA 1
ATOM 848 C C . ALA A 1 109 ? -10.463 -0.949 9.746 1.00 92.38 109 ALA A C 1
ATOM 850 O O . ALA A 1 109 ? -10.473 -2.145 9.435 1.00 92.38 109 ALA A O 1
ATOM 851 N N . PRO A 1 110 ? -9.823 -0.056 8.974 1.00 92.06 110 PRO A N 1
ATOM 852 C CA . PRO A 1 110 ? -9.103 -0.456 7.780 1.00 92.06 110 PRO A CA 1
ATOM 853 C C . PRO A 1 110 ? -7.842 -1.237 8.146 1.00 92.06 110 PRO A C 1
ATOM 855 O O . PRO A 1 110 ? -7.157 -0.926 9.116 1.00 92.06 110 PRO A O 1
ATOM 858 N N . SER A 1 111 ? -7.474 -2.212 7.315 1.00 94.19 111 SER A N 1
ATOM 859 C CA . SER A 1 111 ? -6.237 -2.970 7.511 1.00 94.19 111 SER A CA 1
ATOM 860 C C . SER A 1 111 ? -4.996 -2.075 7.422 1.00 94.19 111 SER A C 1
ATOM 862 O O . SER A 1 111 ? -4.978 -1.063 6.716 1.00 94.19 111 SER A O 1
ATOM 864 N N . ARG A 1 112 ? -3.902 -2.492 8.074 1.00 93.50 112 ARG A N 1
ATOM 865 C CA . ARG A 1 112 ? -2.613 -1.769 8.061 1.00 93.50 112 ARG A CA 1
ATOM 866 C C . ARG A 1 112 ? -2.139 -1.416 6.646 1.00 93.50 112 ARG A C 1
ATOM 868 O O . ARG A 1 112 ? -1.727 -0.287 6.401 1.00 93.50 112 ARG A O 1
ATOM 875 N N . GLY A 1 113 ? -2.253 -2.353 5.701 1.00 91.81 113 GLY A N 1
ATOM 876 C CA . GLY A 1 113 ? -1.885 -2.117 4.302 1.00 91.81 113 GLY A CA 1
ATOM 877 C C . GLY A 1 113 ? -2.750 -1.049 3.625 1.00 91.81 113 GLY A C 1
ATOM 878 O O . GLY A 1 113 ? -2.227 -0.219 2.885 1.00 91.81 113 GLY A O 1
ATOM 879 N N . ARG A 1 114 ? -4.058 -1.007 3.920 1.00 91.38 114 ARG A N 1
ATOM 880 C CA . ARG A 1 114 ? -4.946 0.054 3.413 1.00 91.38 114 ARG A CA 1
ATOM 881 C C . ARG A 1 114 ? -4.591 1.417 3.999 1.00 91.38 114 ARG A C 1
ATOM 883 O O . ARG A 1 114 ? -4.538 2.379 3.242 1.00 91.38 114 ARG A O 1
ATOM 890 N N . ILE A 1 115 ? -4.286 1.488 5.296 1.00 93.50 115 ILE A N 1
ATOM 891 C CA . ILE A 1 115 ? -3.821 2.727 5.944 1.00 93.50 115 ILE A CA 1
ATOM 892 C C . ILE A 1 115 ? -2.526 3.217 5.286 1.00 93.50 115 ILE A C 1
ATOM 894 O O . ILE A 1 115 ? -2.409 4.402 4.990 1.00 93.50 115 ILE A O 1
ATOM 898 N N . GLN A 1 116 ? -1.573 2.321 5.011 1.00 92.44 116 GLN A N 1
ATOM 899 C CA . GLN A 1 116 ? -0.318 2.679 4.346 1.00 92.44 116 GLN A CA 1
ATOM 900 C C . GLN A 1 116 ? -0.551 3.244 2.939 1.00 92.44 116 GLN A C 1
ATOM 902 O O . GLN A 1 116 ? -0.030 4.311 2.626 1.00 92.44 116 GLN A O 1
ATOM 907 N N . VAL A 1 117 ? -1.356 2.569 2.111 1.00 90.69 117 VAL A N 1
ATOM 908 C CA . VAL A 1 117 ? -1.688 3.048 0.756 1.00 90.69 117 VAL A CA 1
ATOM 909 C C . VAL A 1 117 ? -2.403 4.398 0.811 1.00 90.69 117 VAL A C 1
ATOM 911 O O . VAL A 1 117 ? -2.073 5.295 0.039 1.00 90.69 117 VAL A O 1
ATOM 914 N N . TYR A 1 118 ? -3.354 4.558 1.733 1.00 91.69 118 TYR A N 1
ATOM 915 C CA . TYR A 1 118 ? -4.075 5.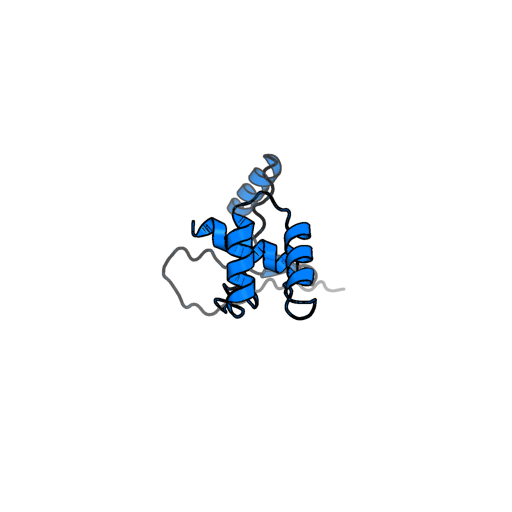814 1.919 1.00 91.69 118 TYR A CA 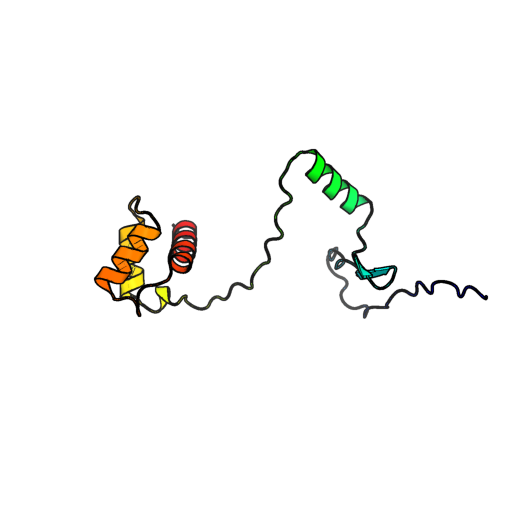1
ATOM 916 C C . TYR A 1 118 ? -3.145 6.951 2.362 1.00 91.69 118 TYR A C 1
ATOM 918 O O . TYR A 1 118 ? -3.204 8.040 1.797 1.00 91.69 118 TYR A O 1
ATOM 926 N N . ARG A 1 119 ? -2.223 6.681 3.298 1.00 91.44 119 ARG A N 1
ATOM 927 C CA . ARG A 1 119 ? -1.208 7.646 3.743 1.00 91.44 119 ARG A CA 1
ATOM 928 C C . ARG A 1 119 ? -0.304 8.085 2.595 1.00 91.44 119 ARG A C 1
ATOM 930 O O . ARG A 1 119 ? -0.072 9.278 2.460 1.00 91.44 119 ARG A O 1
ATOM 937 N N . SER A 1 120 ? 0.185 7.154 1.772 1.00 89.31 120 SER A N 1
ATOM 938 C CA . SER A 1 120 ? 1.007 7.492 0.600 1.00 89.31 120 SER A CA 1
ATOM 939 C C . SER A 1 120 ? 0.259 8.419 -0.358 1.00 89.31 120 SER A C 1
ATOM 941 O O . SER A 1 120 ? 0.764 9.490 -0.665 1.00 89.31 120 SER A O 1
ATOM 943 N N . ARG A 1 121 ? -0.983 8.076 -0.728 1.00 87.94 121 ARG A N 1
ATOM 944 C CA . ARG A 1 121 ? -1.812 8.917 -1.611 1.00 87.94 121 ARG A CA 1
ATOM 945 C C . ARG A 1 121 ? -2.068 10.308 -1.036 1.00 87.94 121 ARG A C 1
ATOM 947 O O . ARG A 1 121 ? -2.013 11.290 -1.761 1.00 87.94 121 ARG A O 1
ATOM 954 N N . TRP A 1 122 ? -2.358 10.398 0.260 1.00 86.44 122 TRP A N 1
ATOM 955 C CA . TRP A 1 122 ? -2.599 11.683 0.915 1.00 86.44 122 TRP A CA 1
ATOM 956 C C . TRP A 1 122 ? -1.349 12.574 0.930 1.00 86.44 122 TRP A C 1
ATOM 958 O O . TRP A 1 122 ? -1.468 13.780 0.746 1.00 86.44 122 TRP A O 1
ATOM 968 N N . MET A 1 123 ? -0.162 11.985 1.110 1.00 85.38 123 MET A N 1
ATOM 969 C CA . MET A 1 123 ? 1.107 12.720 1.067 1.00 85.38 123 MET A CA 1
ATOM 970 C C . MET A 1 123 ? 1.473 13.164 -0.355 1.00 85.38 123 MET A C 1
ATOM 972 O O . MET A 1 123 ? 2.043 14.235 -0.502 1.00 85.38 123 MET A O 1
ATOM 976 N N . ASP A 1 124 ? 1.117 12.391 -1.387 1.00 81.56 124 ASP A N 1
ATOM 977 C CA . ASP A 1 124 ? 1.349 12.765 -2.793 1.00 81.56 124 ASP A CA 1
ATOM 978 C C . ASP A 1 124 ? 0.491 13.972 -3.243 1.00 81.56 124 ASP A C 1
ATOM 980 O O . ASP A 1 124 ? 0.814 14.628 -4.231 1.00 81.56 124 ASP A O 1
ATOM 984 N N . HIS A 1 125 ? -0.609 14.261 -2.537 1.00 71.88 125 HIS A N 1
ATOM 985 C CA . HIS A 1 125 ? -1.544 15.357 -2.833 1.00 71.88 125 HIS A CA 1
ATOM 986 C C . HIS A 1 125 ? -1.392 16.586 -1.918 1.00 71.88 125 HIS A C 1
ATOM 988 O O . HIS A 1 125 ? -2.210 17.504 -2.006 1.00 71.88 125 HIS A O 1
ATOM 994 N N . ARG A 1 126 ? -0.394 16.602 -1.030 1.00 63.41 126 ARG A N 1
ATOM 995 C CA . ARG A 1 126 ? -0.116 17.704 -0.102 1.00 63.41 126 ARG A CA 1
ATOM 996 C C . ARG A 1 126 ? 1.083 18.520 -0.568 1.00 63.41 126 ARG A C 1
ATOM 998 O O . ARG A 1 126 ? 1.018 19.755 -0.390 1.00 63.41 126 ARG A O 1
#

Foldseek 3Di:
DDDDDDPPDDDDDDPDDPDPPPPPDFDWDDDPNDIDTDDDPVRVVVVVVCVVVVNPDPDPPPPPPPPPDQDLCSVDPVSVVLLVVPLVDPDDLVRNQVVQCVPPNPVSRDDSVSSVVSSVVVVVVD